Protein AF-A0A495HTR3-F1 (afdb_monomer_lite)

Foldseek 3Di:
DDPVVVVVVVVVVVVVVVCVVCVVVPCPPPLPQDQKAKWWKQWPDKDWDWDWDDDPPDIDTDTAIFTWIWTDFPRDIEIDRAAELDDDPAAAEDVVQRVVCSVQNVVRFGWIWIDGPVCPRSTHQYHDRYRDTDGPVRDDPSRHGD

pLDDT: mean 83.59, std 15.15, range [49.53, 97.31]

Sequence (146 aa):
MNRRILAVALAIALFAIIGASLAPLFLTPPVPQCPYLSTPVRFTKIDSRPVQVRRGTRQFIAQFPVVEYSYVVSGKSYTSTRMFCSDSDGFRADWSKVDRFFHIARNGGELVAWFPPSSPESACISIDADFDYSVVSSTSSQCRAH

Secondary structure (DSSP, 8-state):
--HHHHHHHHHHHHHHHHHHHHHHHH--------SSEEEEEEEEEEEEEEEEEEETTEEEEEEEEEEEEEEEETTEEEEE-EEESS--S--EE-HHHHHHHHHHHHTT--EEEEE-TT-GGG-EEESSSEE--EEGGGS-GGGB--

Structure (mmCIF, N/CA/C/O backbone):
data_AF-A0A495HTR3-F1
#
_entry.id   AF-A0A495HTR3-F1
#
loop_
_atom_site.group_PDB
_atom_site.id
_atom_site.type_symbol
_atom_site.label_atom_id
_atom_site.label_alt_id
_atom_site.label_comp_id
_atom_site.label_asym_id
_atom_site.label_entity_id
_atom_site.label_seq_id
_atom_site.pdbx_PDB_ins_code
_atom_site.Cartn_x
_atom_site.Cartn_y
_atom_site.Cartn_z
_atom_site.occupancy
_atom_site.B_iso_or_equiv
_atom_site.auth_seq_id
_atom_site.auth_comp_id
_atom_site.auth_asym_id
_atom_site.auth_atom_id
_atom_site.pdbx_PDB_model_num
ATOM 1 N N . MET A 1 1 ? 14.082 -12.163 74.278 1.00 51.12 1 MET A N 1
ATOM 2 C CA . MET A 1 1 ? 13.812 -11.598 72.934 1.00 51.12 1 MET A CA 1
ATOM 3 C C . MET A 1 1 ? 12.342 -11.177 72.870 1.00 51.12 1 MET A C 1
ATOM 5 O O . MET A 1 1 ? 11.479 -11.999 73.152 1.00 51.12 1 MET A O 1
ATOM 9 N N . ASN A 1 2 ? 12.055 -9.888 72.653 1.00 50.66 2 ASN A N 1
ATOM 10 C CA . ASN A 1 2 ? 10.741 -9.272 72.904 1.00 50.66 2 ASN A CA 1
ATOM 11 C C . ASN A 1 2 ? 9.690 -9.668 71.844 1.00 50.66 2 ASN A C 1
ATOM 13 O O . ASN A 1 2 ? 9.814 -9.280 70.683 1.00 50.66 2 ASN A O 1
ATOM 17 N N . ARG A 1 3 ? 8.616 -10.369 72.246 1.00 56.28 3 ARG A N 1
ATOM 18 C CA . ARG A 1 3 ? 7.515 -10.832 71.363 1.00 56.28 3 ARG A CA 1
ATOM 19 C C . ARG A 1 3 ? 6.878 -9.724 70.505 1.00 56.28 3 ARG A C 1
ATOM 21 O O . ARG A 1 3 ? 6.385 -10.009 69.421 1.00 56.28 3 ARG A O 1
ATOM 28 N N . ARG A 1 4 ? 6.922 -8.465 70.957 1.00 55.41 4 ARG A N 1
ATOM 29 C CA . ARG A 1 4 ? 6.378 -7.307 70.223 1.00 55.41 4 ARG A CA 1
ATOM 30 C C . ARG A 1 4 ? 7.190 -6.932 68.978 1.00 55.41 4 ARG A C 1
ATOM 32 O O . ARG A 1 4 ? 6.605 -6.510 67.991 1.00 55.41 4 ARG A O 1
ATOM 39 N N . ILE A 1 5 ? 8.510 -7.126 68.999 1.00 58.19 5 ILE A N 1
ATOM 40 C CA . ILE A 1 5 ? 9.392 -6.788 67.867 1.00 58.19 5 ILE A CA 1
ATOM 41 C C . ILE A 1 5 ? 9.203 -7.806 66.734 1.00 58.19 5 ILE A C 1
ATOM 43 O O . ILE A 1 5 ? 9.146 -7.437 65.564 1.00 58.19 5 ILE A O 1
ATOM 47 N N . LEU A 1 6 ? 9.015 -9.080 67.095 1.00 56.44 6 LEU A N 1
ATOM 48 C CA . LEU A 1 6 ? 8.787 -10.160 66.135 1.00 56.44 6 LEU A CA 1
ATOM 49 C C . LEU A 1 6 ? 7.459 -9.988 65.376 1.00 56.44 6 LEU A C 1
ATOM 51 O O . LEU A 1 6 ? 7.402 -10.237 64.178 1.00 56.44 6 LEU A O 1
ATOM 55 N N . ALA A 1 7 ? 6.408 -9.519 66.057 1.00 60.91 7 ALA A N 1
ATOM 56 C CA . ALA A 1 7 ? 5.091 -9.303 65.456 1.00 60.91 7 ALA A CA 1
ATOM 57 C C . ALA A 1 7 ? 5.075 -8.138 64.449 1.00 60.91 7 ALA A C 1
ATOM 59 O O . ALA A 1 7 ? 4.452 -8.245 63.395 1.00 60.91 7 ALA A O 1
ATOM 60 N N . VAL A 1 8 ? 5.794 -7.049 64.743 1.00 61.75 8 VAL A N 1
ATOM 61 C CA . VAL A 1 8 ? 5.918 -5.903 63.826 1.00 61.75 8 VAL A CA 1
ATOM 62 C C . VAL A 1 8 ? 6.708 -6.294 62.576 1.00 61.75 8 VAL A C 1
ATOM 64 O O . VAL A 1 8 ? 6.288 -5.977 61.466 1.00 61.75 8 VAL A O 1
ATOM 67 N N . ALA A 1 9 ? 7.798 -7.050 62.737 1.00 60.16 9 ALA A N 1
ATOM 68 C CA . ALA A 1 9 ? 8.569 -7.563 61.606 1.00 60.16 9 ALA A CA 1
ATOM 69 C C . ALA A 1 9 ? 7.730 -8.489 60.707 1.00 60.16 9 ALA A C 1
ATOM 71 O O . ALA A 1 9 ? 7.795 -8.381 59.483 1.00 60.16 9 ALA A O 1
ATOM 72 N N . LEU A 1 10 ? 6.893 -9.349 61.302 1.00 61.47 10 LEU A N 1
ATOM 73 C CA . LEU A 1 10 ? 6.006 -10.239 60.550 1.00 61.47 10 LEU A CA 1
ATOM 74 C C . LEU A 1 10 ? 4.930 -9.473 59.766 1.00 61.47 10 LEU A C 1
ATOM 76 O O . LEU A 1 10 ? 4.640 -9.817 58.624 1.00 61.47 10 LEU A O 1
ATOM 80 N N . ALA A 1 11 ? 4.355 -8.426 60.364 1.00 60.78 11 ALA A N 1
ATOM 81 C CA . ALA A 1 11 ? 3.340 -7.604 59.713 1.00 60.78 11 ALA A CA 1
ATOM 82 C C . ALA A 1 11 ? 3.913 -6.852 58.500 1.00 60.78 11 ALA A C 1
ATOM 84 O O . ALA A 1 11 ? 3.312 -6.868 57.429 1.00 60.78 11 ALA A O 1
ATOM 85 N N . ILE A 1 12 ? 5.103 -6.257 58.635 1.00 62.38 12 ILE A N 1
ATOM 86 C CA . ILE A 1 12 ? 5.778 -5.550 57.534 1.00 62.38 12 ILE A CA 1
ATOM 87 C C . ILE A 1 12 ? 6.114 -6.518 56.391 1.00 62.38 12 ILE A C 1
ATOM 89 O O . ILE A 1 12 ? 5.883 -6.196 55.226 1.00 62.38 12 ILE A O 1
ATOM 93 N N . ALA A 1 13 ? 6.595 -7.722 56.717 1.00 60.34 13 ALA A N 1
ATOM 94 C CA . ALA A 1 13 ? 6.867 -8.754 55.721 1.00 60.34 13 ALA A CA 1
ATOM 95 C C . ALA A 1 13 ? 5.597 -9.168 54.956 1.00 60.34 13 ALA A C 1
ATOM 97 O O . ALA A 1 13 ? 5.638 -9.298 53.734 1.00 60.34 13 ALA A O 1
ATOM 98 N N . LEU A 1 14 ? 4.453 -9.302 55.639 1.00 59.75 14 LEU A N 1
ATOM 99 C CA . LEU A 1 14 ? 3.180 -9.628 54.988 1.00 59.75 14 LEU A CA 1
ATOM 100 C C . LEU A 1 14 ? 2.722 -8.533 54.011 1.00 59.75 14 LEU A C 1
ATOM 102 O O . LEU A 1 14 ? 2.333 -8.842 52.886 1.00 59.75 14 LEU A O 1
ATOM 106 N N . PHE A 1 15 ? 2.803 -7.259 54.405 1.00 59.09 15 PHE A N 1
ATOM 107 C CA . PHE A 1 15 ? 2.429 -6.140 53.531 1.00 59.09 15 PHE A CA 1
ATOM 108 C C . PHE A 1 15 ? 3.342 -6.023 52.305 1.00 59.09 15 PHE A C 1
ATOM 110 O O . PHE A 1 15 ? 2.855 -5.745 51.210 1.00 59.09 15 PHE A O 1
ATOM 117 N N . ALA A 1 16 ? 4.642 -6.288 52.458 1.00 59.62 16 ALA A 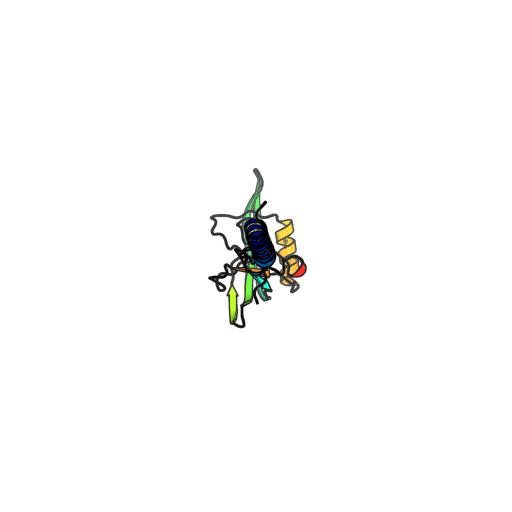N 1
ATOM 118 C CA . ALA A 1 16 ? 5.587 -6.279 51.344 1.00 59.62 16 ALA A CA 1
ATOM 119 C C . ALA A 1 16 ? 5.290 -7.389 50.318 1.00 59.62 16 ALA A C 1
ATOM 121 O O . ALA A 1 16 ? 5.346 -7.144 49.115 1.00 59.62 16 ALA A O 1
ATOM 122 N N . ILE A 1 17 ? 4.916 -8.587 50.778 1.00 59.16 17 ILE A N 1
ATOM 123 C CA . ILE A 1 17 ? 4.592 -9.726 49.901 1.00 59.16 17 ILE A CA 1
ATOM 124 C C . ILE A 1 17 ? 3.267 -9.497 49.162 1.00 59.16 17 ILE A C 1
ATOM 126 O O . ILE A 1 17 ? 3.165 -9.787 47.968 1.00 59.16 17 ILE A O 1
ATOM 130 N N . ILE A 1 18 ? 2.262 -8.936 49.843 1.00 58.22 18 ILE A N 1
ATOM 131 C CA . ILE A 1 18 ? 0.966 -8.607 49.231 1.00 58.22 18 ILE A CA 1
ATOM 132 C C . ILE A 1 18 ? 1.128 -7.463 48.218 1.00 58.22 18 ILE A C 1
ATOM 134 O O . ILE A 1 18 ? 0.622 -7.563 47.102 1.00 58.22 18 ILE A O 1
ATOM 138 N N . GLY A 1 19 ? 1.892 -6.417 48.552 1.00 54.53 19 GLY A N 1
ATOM 139 C CA . GLY A 1 19 ? 2.204 -5.321 47.629 1.00 54.53 19 GLY A CA 1
ATOM 140 C C . GLY A 1 19 ? 2.976 -5.786 46.389 1.00 54.53 19 GLY A C 1
ATOM 141 O O . GLY A 1 19 ? 2.630 -5.404 45.273 1.00 54.53 19 GLY A O 1
ATOM 142 N N . ALA A 1 20 ? 3.960 -6.675 46.558 1.00 56.78 20 ALA A N 1
ATOM 143 C CA . ALA A 1 20 ? 4.718 -7.256 45.449 1.00 56.78 20 ALA A CA 1
ATOM 144 C C . ALA A 1 20 ? 3.873 -8.196 44.569 1.00 56.78 20 ALA A C 1
ATOM 146 O O . ALA A 1 20 ? 4.078 -8.244 43.359 1.00 56.78 20 ALA A O 1
ATOM 147 N N . SER A 1 21 ? 2.897 -8.902 45.150 1.00 55.69 21 SER A N 1
ATOM 148 C CA . SER A 1 21 ? 2.002 -9.802 44.405 1.00 55.69 21 SER A CA 1
ATOM 149 C C . SER A 1 21 ? 0.889 -9.067 43.650 1.00 55.69 21 SER A C 1
ATOM 151 O O . SER A 1 21 ? 0.348 -9.610 42.691 1.00 55.69 21 SER A O 1
ATOM 153 N N . LEU A 1 22 ? 0.552 -7.835 44.053 1.00 51.91 22 LEU A N 1
ATOM 154 C CA . LEU A 1 22 ? -0.451 -6.991 43.388 1.00 51.91 22 LEU A CA 1
ATOM 155 C C . LEU A 1 22 ? 0.153 -5.996 42.383 1.00 51.91 22 LEU A C 1
ATOM 157 O O . LEU A 1 22 ? -0.564 -5.507 41.513 1.00 51.91 22 LEU A O 1
ATOM 161 N N . ALA A 1 23 ? 1.461 -5.732 42.439 1.00 53.09 23 ALA A N 1
ATOM 162 C CA . ALA A 1 23 ? 2.169 -4.899 41.462 1.00 53.09 23 ALA A CA 1
ATOM 163 C C . ALA A 1 23 ? 1.946 -5.285 39.975 1.00 53.09 23 ALA A C 1
ATOM 165 O O . ALA A 1 23 ? 1.820 -4.370 39.157 1.00 53.09 23 ALA A O 1
ATOM 166 N N . PRO A 1 24 ? 1.819 -6.575 39.583 1.00 53.19 24 PRO A N 1
ATOM 167 C CA . PRO A 1 24 ? 1.589 -6.934 38.183 1.00 53.19 24 PRO A CA 1
ATOM 168 C C . PRO A 1 24 ? 0.171 -6.612 37.684 1.00 53.19 24 PRO A C 1
ATOM 170 O O . PRO A 1 24 ? -0.047 -6.606 36.478 1.00 53.19 24 PRO A O 1
ATOM 173 N N . LEU A 1 25 ? -0.798 -6.343 38.571 1.00 52.94 25 LEU A N 1
ATOM 174 C CA . LEU A 1 25 ? -2.169 -5.988 38.173 1.00 52.94 25 LEU A CA 1
ATOM 175 C C . LEU A 1 25 ? -2.312 -4.508 37.788 1.00 52.94 25 LEU A C 1
ATOM 177 O O . LEU A 1 25 ? -3.233 -4.157 37.057 1.00 52.94 25 LEU A O 1
ATOM 181 N N . PHE A 1 26 ? -1.406 -3.649 38.264 1.00 51.94 26 PHE A N 1
ATOM 182 C CA . PHE A 1 26 ? -1.426 -2.203 38.000 1.00 51.94 26 PHE A CA 1
ATOM 183 C C . PHE A 1 26 ? -0.388 -1.758 36.969 1.00 51.94 26 PHE A C 1
ATOM 185 O O . PHE A 1 26 ? -0.485 -0.661 36.425 1.00 51.94 26 PHE A O 1
ATOM 192 N N . LEU A 1 27 ? 0.592 -2.610 36.676 1.00 49.53 27 LEU A N 1
ATOM 193 C CA . LEU A 1 27 ? 1.541 -2.419 35.591 1.00 49.53 27 LEU A CA 1
ATOM 194 C C . LEU A 1 27 ? 1.073 -3.255 34.405 1.00 49.53 27 LEU A C 1
ATOM 196 O O . LEU A 1 27 ? 1.664 -4.284 34.084 1.00 49.53 27 LEU A O 1
ATOM 200 N N . THR A 1 28 ? 0.004 -2.813 33.737 1.00 51.97 28 THR A N 1
ATOM 201 C CA . THR A 1 28 ? -0.187 -3.220 32.343 1.00 51.97 28 THR A CA 1
ATOM 202 C C . THR A 1 28 ? 1.124 -2.903 31.630 1.00 51.97 28 THR A C 1
ATOM 204 O O . THR A 1 28 ? 1.528 -1.732 31.658 1.00 51.97 28 THR A O 1
ATOM 207 N N . PRO A 1 29 ? 1.828 -3.892 31.044 1.00 50.22 29 PRO A N 1
ATOM 208 C CA . PRO A 1 29 ? 2.977 -3.572 30.220 1.00 50.22 29 PRO A CA 1
ATOM 209 C C . PRO A 1 29 ? 2.487 -2.547 29.197 1.00 50.22 29 PRO A C 1
ATOM 211 O O . PRO A 1 29 ? 1.394 -2.744 28.651 1.00 50.22 29 PRO A O 1
ATOM 214 N N . PRO A 1 30 ? 3.200 -1.426 28.990 1.00 57.97 30 PRO A N 1
ATOM 215 C CA . PRO A 1 30 ? 2.819 -0.487 27.954 1.00 57.97 30 PRO A CA 1
ATOM 216 C C . PRO A 1 30 ? 2.768 -1.297 26.667 1.00 57.97 30 PRO A C 1
ATOM 218 O O . PRO A 1 30 ? 3.796 -1.785 26.197 1.00 57.97 30 PRO A O 1
ATOM 221 N N . VAL A 1 31 ? 1.556 -1.536 26.160 1.00 57.34 31 VAL A N 1
ATOM 222 C CA . VAL A 1 31 ? 1.375 -2.167 24.859 1.00 57.34 31 VAL A CA 1
ATOM 223 C C . VAL A 1 31 ? 2.183 -1.287 23.916 1.00 57.34 31 VAL A C 1
ATOM 225 O O . VAL A 1 31 ? 1.922 -0.078 23.901 1.00 57.34 31 VAL A O 1
ATOM 228 N N . PRO A 1 32 ? 3.202 -1.820 23.216 1.00 55.38 32 PRO A N 1
ATOM 229 C CA . PRO A 1 32 ? 3.957 -1.020 22.272 1.00 55.38 32 PRO A CA 1
ATOM 230 C C . PRO A 1 32 ? 2.940 -0.397 21.326 1.00 55.38 32 PRO A C 1
ATOM 232 O O . PRO A 1 32 ? 2.233 -1.116 20.619 1.00 55.38 32 PRO A O 1
ATOM 235 N N . GLN A 1 33 ? 2.779 0.924 21.396 1.00 74.81 33 GLN A N 1
ATOM 236 C CA . GLN A 1 33 ? 1.846 1.604 20.516 1.00 74.81 33 GLN A CA 1
ATOM 237 C C . GLN A 1 33 ? 2.381 1.392 19.111 1.00 74.81 33 GLN A C 1
ATOM 239 O O . GLN A 1 33 ? 3.500 1.806 18.804 1.00 74.81 33 GLN A O 1
ATOM 244 N N . CYS A 1 34 ? 1.622 0.672 18.288 1.00 87.00 34 CYS A N 1
ATOM 245 C CA . CYS A 1 34 ? 2.017 0.448 16.914 1.00 87.00 34 CYS A CA 1
ATOM 246 C C . CYS A 1 34 ? 2.178 1.823 16.250 1.00 87.00 34 CYS A C 1
ATOM 248 O O . CYS A 1 34 ? 1.207 2.584 16.217 1.00 87.00 34 CYS A O 1
ATOM 250 N N . PRO A 1 35 ? 3.376 2.166 15.741 1.00 88.94 35 PRO A N 1
ATOM 251 C CA . PRO A 1 35 ? 3.603 3.469 15.118 1.00 88.94 35 PRO A CA 1
ATOM 252 C C . PRO A 1 35 ? 2.710 3.651 13.886 1.00 88.94 35 PRO A C 1
ATOM 254 O O . PRO A 1 35 ? 2.324 4.769 13.555 1.00 88.94 35 PRO A O 1
ATOM 257 N N . TYR A 1 36 ? 2.341 2.531 13.262 1.00 92.81 36 TYR A N 1
ATOM 258 C CA . TYR A 1 36 ? 1.346 2.445 12.212 1.00 92.81 36 TYR A CA 1
ATOM 259 C C . TYR A 1 36 ? 0.320 1.368 12.549 1.00 92.81 36 TYR A C 1
ATOM 261 O O . TYR A 1 36 ? 0.673 0.266 12.974 1.00 92.81 36 TYR A O 1
ATOM 269 N N . LEU A 1 37 ? -0.948 1.679 12.309 1.00 94.56 37 LEU A N 1
ATOM 270 C CA . LEU A 1 37 ? -2.029 0.706 12.278 1.00 94.56 37 LEU A CA 1
ATOM 271 C C . LEU A 1 37 ? -2.263 0.251 10.840 1.00 94.56 37 LEU A C 1
ATOM 273 O O . LEU A 1 37 ? -2.041 1.003 9.895 1.00 94.56 37 LEU A O 1
ATOM 277 N N . SER A 1 38 ? -2.718 -0.986 10.691 1.00 95.31 38 SER A N 1
ATOM 278 C CA . SER A 1 38 ? -3.032 -1.624 9.419 1.00 95.31 38 SER A CA 1
ATOM 279 C C . SER A 1 38 ? -4.534 -1.798 9.254 1.00 95.31 38 SER A C 1
ATOM 281 O O . SER A 1 38 ? -5.244 -2.128 10.205 1.00 95.31 38 SER A O 1
ATOM 283 N N . THR A 1 39 ? -5.024 -1.632 8.033 1.00 95.56 39 THR A N 1
ATOM 284 C CA . THR A 1 39 ? -6.416 -1.918 7.677 1.00 95.56 39 THR A CA 1
ATOM 285 C C . THR A 1 39 ? -6.485 -2.566 6.295 1.00 95.56 39 THR A C 1
ATOM 287 O O . THR A 1 39 ? -5.700 -2.189 5.417 1.00 95.56 39 THR A O 1
ATOM 290 N N . PRO A 1 40 ? -7.369 -3.556 6.074 1.00 95.69 40 PRO A N 1
ATOM 291 C CA . PRO A 1 40 ? -7.602 -4.106 4.747 1.00 95.69 40 PRO A CA 1
ATOM 292 C C . PRO A 1 40 ? -8.050 -3.025 3.765 1.00 95.69 40 PRO A C 1
ATOM 294 O O . PRO A 1 40 ? -8.804 -2.116 4.120 1.00 95.69 40 PRO A O 1
ATOM 297 N N . VAL A 1 41 ? -7.621 -3.152 2.512 1.00 96.12 41 VAL A N 1
ATOM 298 C CA . VAL A 1 41 ? -7.994 -2.210 1.454 1.00 96.12 41 VAL A CA 1
ATOM 299 C C . VAL A 1 41 ? -8.812 -2.874 0.365 1.00 96.12 41 VAL A C 1
ATOM 301 O O . VAL A 1 41 ? -8.680 -4.063 0.081 1.00 96.12 41 VAL A O 1
ATOM 304 N N . ARG A 1 42 ? -9.620 -2.061 -0.307 1.00 95.06 42 ARG A N 1
ATOM 305 C CA . ARG A 1 42 ? -10.280 -2.412 -1.557 1.00 95.06 42 ARG A CA 1
ATOM 306 C C . ARG A 1 42 ? -9.804 -1.470 -2.649 1.00 95.06 42 ARG A C 1
ATOM 308 O O . ARG A 1 42 ? -10.134 -0.284 -2.627 1.00 95.06 42 ARG A O 1
ATOM 315 N N . PHE A 1 43 ? -9.063 -2.005 -3.612 1.00 94.56 43 PHE A N 1
ATOM 316 C CA . PHE A 1 43 ? -8.622 -1.242 -4.776 1.00 94.56 43 PHE A CA 1
ATOM 317 C C . PHE A 1 43 ? -9.815 -0.855 -5.650 1.00 94.56 43 PHE A C 1
ATOM 319 O O . PHE A 1 43 ? -10.610 -1.707 -6.049 1.00 94.56 43 PHE A O 1
ATOM 326 N N . THR A 1 44 ? -9.935 0.437 -5.936 1.00 93.31 44 THR A N 1
ATOM 327 C CA . THR A 1 44 ? -10.899 0.997 -6.891 1.00 93.31 44 THR A CA 1
ATOM 328 C C . THR A 1 44 ? -10.257 1.179 -8.261 1.00 93.31 44 THR A C 1
ATOM 330 O O . THR A 1 44 ? -10.944 1.068 -9.275 1.00 93.31 44 THR A O 1
ATOM 333 N N . LYS A 1 45 ? -8.934 1.384 -8.309 1.00 94.19 45 LYS A N 1
ATOM 334 C CA . LYS A 1 45 ? -8.166 1.534 -9.546 1.00 94.19 45 LYS A CA 1
ATOM 335 C C . LYS A 1 45 ? -6.733 1.031 -9.382 1.00 94.19 45 LYS A C 1
ATOM 337 O O . LYS A 1 45 ? -6.102 1.277 -8.356 1.00 94.19 45 LYS A O 1
ATOM 342 N N . ILE A 1 46 ? -6.214 0.331 -10.394 1.00 93.69 46 ILE A N 1
ATOM 343 C CA . ILE A 1 46 ? -4.833 -0.173 -10.426 1.00 93.69 46 ILE A CA 1
ATOM 344 C C . ILE A 1 46 ? -4.249 0.070 -11.817 1.00 93.69 46 ILE A C 1
ATOM 346 O O . ILE A 1 46 ? -4.521 -0.676 -12.758 1.00 93.69 46 ILE A O 1
ATOM 350 N N . ASP A 1 47 ? -3.396 1.079 -11.905 1.00 94.12 47 ASP A N 1
ATOM 351 C CA . ASP A 1 47 ? -2.647 1.462 -13.096 1.00 94.12 47 ASP A CA 1
ATOM 352 C C . ASP A 1 47 ? -1.145 1.252 -12.876 1.00 94.12 47 ASP A C 1
ATOM 354 O O . ASP A 1 47 ? -0.680 0.794 -11.828 1.00 94.12 47 ASP A O 1
ATOM 358 N N . SER A 1 48 ? -0.358 1.613 -13.882 1.00 94.06 48 SER A N 1
ATOM 359 C CA . SER A 1 48 ? 1.089 1.697 -13.778 1.00 94.06 48 SER A CA 1
ATOM 360 C C . SER A 1 48 ? 1.601 2.983 -14.405 1.00 94.06 48 SER A C 1
ATOM 362 O O . SER A 1 48 ? 1.018 3.501 -15.357 1.00 94.06 48 SER A O 1
ATOM 364 N N . ARG A 1 49 ? 2.731 3.476 -13.902 1.00 93.94 49 ARG A N 1
ATOM 365 C CA . ARG A 1 49 ? 3.480 4.571 -14.517 1.00 93.94 49 ARG A CA 1
ATOM 366 C C . ARG A 1 49 ? 4.890 4.115 -14.892 1.00 93.94 49 ARG A C 1
ATOM 368 O O . ARG A 1 49 ? 5.497 3.361 -14.126 1.00 93.94 49 ARG A O 1
ATOM 375 N N . PRO A 1 50 ? 5.447 4.599 -16.014 1.00 94.00 50 PRO A N 1
ATOM 376 C CA . PRO A 1 50 ? 6.843 4.361 -16.335 1.00 94.00 50 PRO A CA 1
ATOM 377 C C . PRO A 1 50 ? 7.745 5.086 -15.326 1.00 94.00 50 PRO A C 1
ATOM 379 O O . PRO A 1 50 ? 7.534 6.259 -15.021 1.00 94.00 50 PRO A O 1
ATOM 382 N N . VAL A 1 51 ? 8.770 4.400 -14.828 1.00 92.56 51 VAL A N 1
ATOM 383 C CA . VAL A 1 51 ? 9.812 4.965 -13.962 1.00 92.56 51 VAL A CA 1
ATOM 384 C C . VAL A 1 51 ? 11.193 4.589 -14.485 1.00 92.56 51 VAL A C 1
ATOM 386 O O . VAL A 1 51 ? 11.392 3.495 -15.017 1.00 92.56 51 VAL A O 1
ATOM 389 N N . GLN A 1 52 ? 12.157 5.497 -14.342 1.00 91.56 52 GLN A N 1
ATOM 390 C CA . GLN A 1 52 ? 13.549 5.207 -14.674 1.00 91.56 52 GLN A CA 1
ATOM 391 C C . GLN A 1 52 ? 14.190 4.390 -13.555 1.00 91.56 52 GLN A C 1
ATOM 393 O O . GLN A 1 52 ? 14.179 4.786 -12.391 1.00 91.56 52 GLN A O 1
ATOM 398 N N . VAL A 1 53 ? 14.782 3.258 -13.920 1.00 88.50 53 VAL A N 1
ATOM 399 C CA . VAL A 1 53 ? 15.437 2.336 -12.996 1.00 88.50 53 VAL A CA 1
ATOM 400 C C . VAL A 1 53 ? 16.919 2.304 -13.292 1.00 88.50 53 VAL A C 1
ATOM 402 O O . VAL A 1 53 ? 17.331 2.036 -14.421 1.00 88.50 53 VAL A O 1
ATOM 405 N N . ARG A 1 54 ? 17.733 2.520 -12.259 1.00 85.50 54 ARG A N 1
ATOM 406 C CA . ARG A 1 54 ? 19.185 2.368 -12.336 1.00 85.50 54 ARG A CA 1
ATOM 407 C C . ARG A 1 54 ? 19.606 1.068 -11.660 1.00 85.50 54 ARG A C 1
ATOM 409 O O . ARG A 1 54 ? 19.450 0.916 -10.452 1.00 85.50 54 ARG A O 1
ATOM 416 N N . ARG A 1 55 ? 20.183 0.143 -12.429 1.00 81.38 55 ARG A N 1
ATOM 417 C CA . ARG A 1 55 ? 20.768 -1.107 -11.921 1.00 81.38 55 ARG A CA 1
ATOM 418 C C . ARG A 1 55 ? 22.240 -1.165 -12.316 1.00 81.38 55 ARG A C 1
ATOM 420 O O . ARG A 1 55 ? 22.584 -1.527 -13.441 1.00 81.38 55 ARG A O 1
ATOM 427 N N . GLY A 1 56 ? 23.112 -0.771 -11.389 1.00 83.50 56 GLY A N 1
ATOM 428 C CA . GLY A 1 56 ? 24.539 -0.593 -11.667 1.00 83.50 56 GLY A CA 1
ATOM 429 C C . GLY A 1 56 ? 24.769 0.505 -12.711 1.00 83.50 56 GLY A C 1
ATOM 430 O O . GLY A 1 56 ? 24.366 1.653 -12.511 1.00 83.50 56 GLY A O 1
ATOM 431 N N . THR A 1 57 ? 25.400 0.145 -13.831 1.00 85.06 57 THR A N 1
ATOM 432 C CA . THR A 1 57 ? 25.636 1.037 -14.981 1.00 85.06 57 THR A CA 1
ATOM 433 C C . THR A 1 57 ? 24.482 1.067 -15.985 1.00 85.06 57 THR A C 1
ATOM 435 O O . THR A 1 57 ? 24.473 1.922 -16.865 1.00 85.06 57 THR A O 1
ATOM 438 N N . ARG A 1 58 ? 23.498 0.163 -15.875 1.00 84.38 58 ARG A N 1
ATOM 439 C CA . ARG A 1 58 ? 22.355 0.101 -16.794 1.00 84.38 58 ARG A CA 1
ATOM 440 C C . ARG A 1 58 ? 21.210 0.983 -16.302 1.00 84.38 58 ARG A C 1
ATOM 442 O O . ARG A 1 58 ? 20.870 0.959 -15.117 1.00 84.38 58 ARG A O 1
ATOM 449 N N . GLN A 1 59 ? 20.592 1.705 -17.232 1.00 90.44 59 GLN A N 1
ATOM 450 C CA . GLN A 1 59 ? 19.342 2.434 -17.036 1.00 90.44 59 GLN A CA 1
ATOM 451 C C . GLN A 1 59 ? 18.277 1.867 -17.975 1.00 90.44 59 GLN A C 1
ATOM 453 O O . GLN A 1 59 ? 18.558 1.611 -19.144 1.00 90.44 59 GLN A O 1
ATOM 458 N N . PHE A 1 60 ? 17.073 1.638 -17.463 1.00 90.25 60 PHE A N 1
ATOM 459 C CA . PHE A 1 60 ? 15.929 1.179 -18.253 1.00 90.25 60 PHE A CA 1
ATOM 460 C C . PHE A 1 60 ? 14.621 1.713 -17.662 1.00 90.25 60 PHE A C 1
ATOM 462 O O . PHE A 1 60 ? 14.605 2.234 -16.547 1.00 90.25 60 PHE A O 1
ATOM 469 N N . ILE A 1 61 ? 13.529 1.601 -18.418 1.00 92.38 61 ILE A N 1
ATOM 470 C CA . ILE A 1 61 ? 12.194 2.016 -17.977 1.00 92.38 61 ILE A CA 1
ATOM 471 C C . ILE A 1 61 ? 11.449 0.784 -17.458 1.00 92.38 61 ILE A C 1
ATOM 473 O O . ILE A 1 61 ? 11.338 -0.210 -18.173 1.00 92.38 61 ILE A O 1
ATOM 477 N N . ALA A 1 62 ? 10.933 0.856 -16.233 1.00 91.00 62 ALA A N 1
ATOM 478 C CA . ALA A 1 62 ? 10.055 -0.156 -15.645 1.00 91.00 62 ALA A CA 1
ATOM 479 C C . ALA A 1 62 ? 8.671 0.428 -15.345 1.00 91.00 62 ALA A C 1
ATOM 481 O O . ALA A 1 62 ? 8.500 1.645 -15.314 1.00 91.00 62 ALA A O 1
ATOM 482 N N . GLN A 1 63 ? 7.683 -0.436 -15.122 1.00 92.81 63 GLN A N 1
ATOM 483 C CA . GLN A 1 63 ? 6.319 -0.036 -14.778 1.00 92.81 63 GLN A CA 1
ATOM 484 C C . GLN A 1 63 ? 6.114 -0.163 -13.270 1.00 92.81 63 GLN A C 1
ATOM 486 O O . GLN A 1 63 ? 6.190 -1.260 -12.724 1.00 92.81 63 GLN A O 1
ATOM 491 N N . PHE A 1 64 ? 5.859 0.954 -12.592 1.00 94.25 64 PHE A N 1
ATOM 492 C CA . PHE A 1 64 ? 5.592 0.977 -11.154 1.00 94.25 64 PHE A CA 1
ATOM 493 C C . PHE A 1 64 ? 4.094 1.176 -10.883 1.00 94.25 64 PHE A C 1
ATOM 495 O O . PHE A 1 64 ? 3.472 1.981 -11.585 1.00 94.25 64 PHE A O 1
ATOM 502 N N . PRO A 1 65 ? 3.497 0.477 -9.900 1.00 93.31 65 PRO A N 1
ATOM 503 C CA . PRO A 1 65 ? 2.075 0.576 -9.598 1.00 93.31 65 PRO A CA 1
ATOM 504 C C . PRO A 1 65 ? 1.662 1.979 -9.171 1.00 93.31 65 PRO A C 1
ATOM 506 O O . PRO A 1 65 ? 2.352 2.668 -8.419 1.00 93.31 65 PRO A O 1
ATOM 509 N N . VAL A 1 66 ? 0.486 2.371 -9.649 1.00 93.25 66 VAL A N 1
ATOM 510 C CA . VAL A 1 66 ? -0.268 3.524 -9.169 1.00 93.25 66 VAL A CA 1
ATOM 511 C C . VAL A 1 66 ? -1.653 3.010 -8.825 1.00 93.25 66 VAL A C 1
ATOM 513 O O . VAL A 1 66 ? -2.334 2.446 -9.678 1.00 93.25 66 VAL A O 1
ATOM 516 N N . VAL A 1 67 ? -2.056 3.171 -7.573 1.00 94.12 67 VAL A N 1
ATOM 517 C CA . VAL A 1 67 ? -3.325 2.634 -7.086 1.00 94.12 67 VAL A CA 1
ATOM 518 C C . VAL A 1 67 ? -4.217 3.736 -6.554 1.00 94.12 67 VAL A C 1
ATOM 520 O O . VAL A 1 67 ? -3.749 4.757 -6.060 1.00 94.12 67 VAL A O 1
ATOM 523 N N . GLU A 1 68 ? -5.509 3.474 -6.618 1.00 96.19 68 GLU A N 1
ATOM 524 C CA . GLU A 1 68 ? -6.525 4.125 -5.814 1.00 96.19 68 GLU A CA 1
ATOM 525 C C . GLU A 1 68 ? -7.231 3.028 -5.026 1.00 96.19 68 GLU A C 1
ATOM 527 O O . GLU A 1 68 ? -7.567 1.966 -5.566 1.00 96.19 68 GLU A O 1
ATOM 532 N N . TYR A 1 69 ? -7.402 3.250 -3.732 1.00 96.31 69 TYR A N 1
ATOM 533 C CA . TYR A 1 69 ? -8.030 2.278 -2.858 1.00 96.31 69 TYR A CA 1
ATOM 534 C C . TYR A 1 69 ? -8.855 2.956 -1.780 1.00 96.31 69 TYR A C 1
ATOM 536 O O . TYR A 1 69 ? -8.593 4.082 -1.359 1.00 96.31 69 TYR A O 1
ATOM 544 N N . SER A 1 70 ? -9.856 2.215 -1.327 1.00 96.62 70 SER A N 1
ATOM 545 C CA . SER A 1 70 ? -10.726 2.569 -0.217 1.00 96.62 70 SER A CA 1
ATOM 546 C C . SER A 1 70 ? -10.460 1.662 0.976 1.00 96.62 70 SER A C 1
ATOM 548 O O . SER A 1 70 ? -10.039 0.513 0.816 1.00 96.62 70 SER A O 1
ATOM 550 N N . TYR A 1 71 ? -10.689 2.184 2.172 1.00 96.00 71 TYR A N 1
ATOM 551 C CA . TYR A 1 71 ? -10.518 1.457 3.423 1.00 96.00 71 TYR A CA 1
ATOM 552 C C . TYR A 1 71 ? -11.419 2.041 4.510 1.00 96.00 71 TYR A C 1
ATOM 554 O O . TYR A 1 71 ? -11.922 3.160 4.387 1.00 96.00 71 TYR A O 1
ATOM 562 N N . VAL A 1 72 ? -11.638 1.265 5.569 1.00 95.94 72 VAL A N 1
ATOM 563 C CA . VAL A 1 72 ? -12.481 1.657 6.701 1.00 95.94 72 VAL A CA 1
ATOM 564 C C . VAL A 1 72 ? -11.647 1.640 7.976 1.00 95.94 72 VAL A C 1
ATOM 566 O O . VAL A 1 72 ? -10.893 0.698 8.221 1.00 95.94 72 VAL A O 1
ATOM 569 N N . VAL A 1 73 ? -11.785 2.691 8.780 1.00 94.69 73 VAL A N 1
ATOM 570 C CA . VAL A 1 73 ? -11.205 2.795 10.125 1.00 94.69 73 VAL A CA 1
ATOM 571 C C . VAL A 1 73 ? -12.308 3.272 11.057 1.00 94.69 73 VAL A C 1
ATOM 573 O O . VAL A 1 73 ? -12.916 4.313 10.800 1.00 94.69 73 VAL A O 1
ATOM 576 N N . SER A 1 74 ? -12.604 2.494 12.101 1.00 91.69 74 SER A N 1
ATOM 577 C CA . SER A 1 74 ? -13.619 2.813 13.113 1.00 91.69 74 SER A CA 1
ATOM 578 C C . SER A 1 74 ? -14.967 3.257 12.516 1.00 91.69 74 SER A C 1
ATOM 580 O O . SER A 1 74 ? -15.560 4.256 12.917 1.00 91.69 74 SER A O 1
ATOM 582 N N . GLY A 1 75 ? -15.434 2.535 11.490 1.00 93.19 75 GLY A N 1
ATOM 583 C CA . GLY A 1 75 ? -16.710 2.784 10.804 1.00 93.19 75 GLY A CA 1
ATOM 584 C C . GLY A 1 75 ? -16.706 3.923 9.776 1.00 93.19 75 GLY A C 1
ATOM 585 O O . GLY A 1 75 ? -17.677 4.069 9.032 1.00 93.19 75 GLY A O 1
ATOM 586 N N . LYS A 1 76 ? -15.628 4.706 9.671 1.00 96.12 76 LYS A N 1
ATOM 587 C CA . LYS A 1 76 ? -15.497 5.772 8.672 1.00 96.12 76 LYS A CA 1
ATOM 588 C C . LYS A 1 76 ? -14.734 5.277 7.447 1.00 96.12 76 LYS A C 1
ATOM 590 O O . LYS A 1 76 ? -13.698 4.630 7.568 1.00 96.12 76 LYS A O 1
ATOM 595 N N . SER A 1 77 ? -15.262 5.592 6.266 1.00 96.38 77 SER A N 1
ATOM 596 C CA . SER A 1 77 ? -14.637 5.255 4.984 1.00 96.38 77 SER A CA 1
ATOM 597 C C . SER A 1 77 ? -13.670 6.345 4.534 1.00 96.38 77 SER A C 1
ATOM 599 O O . SER A 1 77 ? -13.963 7.536 4.654 1.00 96.38 77 SER A O 1
ATOM 601 N N . TYR A 1 78 ? -12.546 5.917 3.976 1.00 97.19 78 TYR A N 1
ATOM 602 C CA . TYR A 1 78 ? -11.482 6.760 3.451 1.00 97.19 78 TYR A CA 1
ATOM 603 C C . TYR A 1 78 ? -11.033 6.250 2.082 1.00 97.19 78 TYR A C 1
ATOM 605 O O . TYR A 1 78 ? -11.262 5.091 1.728 1.00 97.19 78 TYR A O 1
ATOM 613 N N . THR A 1 79 ? -10.362 7.118 1.332 1.00 97.31 79 THR A N 1
ATOM 614 C CA . THR A 1 79 ? -9.733 6.799 0.047 1.00 97.31 79 THR A CA 1
ATOM 615 C C . THR A 1 79 ? -8.316 7.344 0.024 1.00 97.31 79 THR A C 1
ATOM 617 O O . THR A 1 79 ? -8.081 8.449 0.511 1.00 97.31 79 THR A O 1
ATOM 620 N N . SER A 1 80 ? -7.382 6.609 -0.570 1.00 97.00 80 SER A N 1
ATOM 621 C CA . SER A 1 80 ? -5.999 7.052 -0.735 1.00 97.00 80 SER A CA 1
ATOM 622 C C . SER A 1 80 ? -5.416 6.557 -2.055 1.00 97.00 80 SER A C 1
ATOM 624 O O . SER A 1 80 ? -5.860 5.566 -2.637 1.00 97.00 80 SER A O 1
ATOM 626 N N . THR A 1 81 ? -4.401 7.279 -2.519 1.00 96.38 81 THR A N 1
ATOM 627 C CA . THR A 1 81 ? -3.560 6.920 -3.665 1.00 96.38 81 THR A CA 1
ATOM 628 C C . THR A 1 81 ? -2.088 6.782 -3.269 1.00 96.38 81 THR A C 1
ATOM 630 O O . THR A 1 81 ? -1.205 6.721 -4.128 1.00 96.38 81 THR A O 1
ATOM 633 N N . ARG A 1 82 ? -1.777 6.819 -1.965 1.00 95.31 82 ARG A N 1
ATOM 634 C CA . ARG A 1 82 ? -0.396 6.877 -1.476 1.00 95.31 82 ARG A CA 1
ATOM 635 C C . ARG A 1 82 ? 0.262 5.504 -1.553 1.00 95.31 82 ARG A C 1
ATOM 637 O O . ARG A 1 82 ? -0.165 4.545 -0.920 1.00 95.31 82 ARG A O 1
ATOM 644 N N . MET A 1 83 ? 1.380 5.439 -2.266 1.00 94.50 83 MET A N 1
ATOM 645 C CA . MET A 1 83 ? 2.227 4.245 -2.262 1.00 94.50 83 MET A CA 1
ATOM 646 C C . MET A 1 83 ? 3.101 4.169 -1.009 1.00 94.50 83 MET A C 1
ATOM 648 O O . MET A 1 83 ? 3.318 3.073 -0.512 1.00 94.50 83 MET A O 1
ATOM 652 N N . PHE A 1 84 ? 3.555 5.313 -0.487 1.00 94.94 84 PHE A N 1
ATOM 653 C CA . PHE A 1 84 ? 4.535 5.399 0.597 1.00 94.94 84 PHE A CA 1
ATOM 654 C C . PHE A 1 84 ? 4.049 6.309 1.735 1.00 94.94 84 PHE A C 1
ATOM 656 O O . PHE A 1 84 ? 3.441 7.357 1.478 1.00 94.94 84 PHE A O 1
ATOM 663 N N . CYS A 1 85 ? 4.296 5.914 2.986 1.00 93.25 85 CYS A N 1
ATOM 664 C CA . CYS A 1 85 ? 4.050 6.771 4.149 1.00 93.25 85 CYS A CA 1
ATOM 665 C C . CYS A 1 85 ? 5.199 7.757 4.351 1.00 93.25 85 CYS A C 1
ATOM 667 O O . CYS A 1 85 ? 4.940 8.935 4.580 1.00 93.25 85 CYS A O 1
ATOM 669 N N . SER A 1 86 ? 6.448 7.303 4.217 1.00 88.56 86 SER A N 1
ATOM 670 C CA . SER A 1 86 ? 7.617 8.181 4.259 1.00 88.56 86 SER A CA 1
ATOM 671 C C . SER A 1 86 ? 7.707 9.065 3.014 1.00 88.56 86 SER A C 1
ATOM 673 O O . SER A 1 86 ? 7.623 8.558 1.891 1.00 88.56 86 SER A O 1
ATOM 675 N N . ASP A 1 87 ? 7.979 10.352 3.202 1.00 81.62 87 ASP A N 1
ATOM 676 C CA . ASP A 1 87 ? 8.342 11.242 2.102 1.00 81.62 87 ASP A CA 1
ATOM 677 C C . ASP A 1 87 ? 9.807 10.988 1.699 1.00 81.62 87 ASP A C 1
ATOM 679 O O . ASP A 1 87 ? 10.710 10.985 2.538 1.00 81.62 87 ASP A O 1
ATOM 683 N N . SER A 1 88 ? 10.052 10.725 0.413 1.00 79.81 88 SER A N 1
ATOM 684 C CA . SER A 1 88 ? 11.394 10.497 -0.130 1.00 79.81 88 SER A CA 1
ATOM 685 C C . SER A 1 88 ? 11.481 10.953 -1.585 1.00 79.81 88 SER A C 1
ATOM 687 O O . SER A 1 88 ? 10.533 10.777 -2.351 1.00 79.81 88 SER A O 1
ATOM 689 N N . ASP A 1 89 ? 12.640 11.484 -1.984 1.00 80.50 89 ASP A N 1
ATOM 690 C CA . ASP A 1 89 ? 12.928 11.906 -3.365 1.00 80.50 89 ASP A CA 1
ATOM 691 C C . ASP A 1 89 ? 13.087 10.720 -4.339 1.00 80.50 89 ASP A C 1
ATOM 693 O O . ASP A 1 89 ? 13.243 10.895 -5.550 1.00 80.50 89 ASP A O 1
ATOM 697 N N . GLY A 1 90 ? 13.052 9.489 -3.827 1.00 84.31 90 GLY A N 1
ATOM 698 C CA . GLY A 1 90 ? 13.111 8.261 -4.606 1.00 84.31 90 GLY A CA 1
ATOM 699 C C . GLY A 1 90 ? 12.671 7.054 -3.786 1.00 84.31 90 GLY A C 1
ATOM 700 O O . GLY A 1 90 ? 12.331 7.164 -2.616 1.00 84.31 90 GLY A O 1
ATOM 701 N N . PHE A 1 91 ? 12.672 5.878 -4.404 1.00 89.06 91 PHE A N 1
ATOM 702 C CA . PHE A 1 91 ? 12.358 4.635 -3.705 1.00 89.06 91 PHE A CA 1
ATOM 703 C C . PHE A 1 91 ? 13.237 3.493 -4.213 1.00 89.06 91 PHE A C 1
ATOM 705 O O . PHE A 1 91 ? 13.798 3.545 -5.313 1.00 89.06 91 PHE A O 1
ATOM 712 N N . ARG A 1 92 ? 13.362 2.449 -3.399 1.00 90.88 92 ARG A N 1
ATOM 713 C CA . ARG A 1 92 ? 13.980 1.172 -3.767 1.00 90.88 92 ARG A CA 1
ATOM 714 C C . ARG A 1 92 ? 12.865 0.159 -3.982 1.00 90.88 92 ARG A C 1
ATOM 716 O O . ARG A 1 92 ? 11.808 0.270 -3.378 1.00 90.88 92 ARG A O 1
ATOM 723 N N . ALA A 1 93 ? 13.063 -0.773 -4.903 1.00 91.06 93 ALA A N 1
ATOM 724 C CA . ALA A 1 93 ? 12.089 -1.825 -5.145 1.00 91.06 93 ALA A CA 1
ATOM 725 C C . ALA A 1 93 ? 12.778 -3.077 -5.677 1.00 91.06 93 ALA A C 1
ATOM 727 O O . ALA A 1 93 ? 13.615 -3.010 -6.584 1.00 91.06 93 ALA A O 1
ATOM 728 N N . ASP A 1 94 ? 12.364 -4.226 -5.153 1.00 91.62 94 ASP A N 1
ATOM 729 C CA . ASP A 1 94 ? 12.537 -5.500 -5.834 1.00 91.62 94 ASP A CA 1
ATOM 730 C C . ASP A 1 94 ? 11.427 -5.646 -6.882 1.00 91.62 94 ASP A C 1
ATOM 732 O O . ASP A 1 94 ? 10.248 -5.789 -6.554 1.00 91.62 94 ASP A O 1
ATOM 736 N N . TRP A 1 95 ? 11.800 -5.616 -8.160 1.00 90.12 95 TRP A N 1
ATOM 737 C CA . TRP A 1 95 ? 10.844 -5.700 -9.267 1.00 90.12 95 TRP A CA 1
ATOM 738 C C . TRP A 1 95 ? 10.032 -6.999 -9.269 1.00 90.12 95 TRP A C 1
ATOM 740 O O . TRP A 1 95 ? 8.881 -6.983 -9.690 1.00 90.12 95 TRP A O 1
ATOM 750 N N . SER A 1 96 ? 10.557 -8.090 -8.702 1.00 90.88 96 SER A N 1
ATOM 751 C CA . SER A 1 96 ? 9.781 -9.325 -8.546 1.00 90.88 96 SER A CA 1
ATOM 752 C C . SER A 1 96 ? 8.631 -9.175 -7.541 1.00 90.88 96 SER A C 1
ATOM 754 O O . SER A 1 96 ? 7.556 -9.750 -7.733 1.00 90.88 96 SER A O 1
ATOM 756 N N . LYS A 1 97 ? 8.815 -8.358 -6.493 1.00 92.44 97 LYS A N 1
ATOM 757 C CA . LYS A 1 97 ? 7.745 -7.986 -5.558 1.00 92.44 97 LYS A CA 1
ATOM 758 C C . LYS A 1 97 ? 6.738 -7.049 -6.218 1.00 92.44 97 LYS A C 1
ATOM 760 O O . LYS A 1 97 ? 5.542 -7.211 -5.997 1.00 92.44 97 LYS A O 1
ATOM 765 N N . VAL A 1 98 ? 7.197 -6.113 -7.050 1.00 94.12 98 VAL A N 1
ATOM 766 C CA . VAL A 1 98 ? 6.318 -5.212 -7.817 1.00 94.12 98 VAL A CA 1
ATOM 767 C C . VAL A 1 98 ? 5.385 -6.005 -8.737 1.00 94.12 98 VAL A C 1
ATOM 769 O O . VAL A 1 98 ? 4.170 -5.800 -8.710 1.00 94.12 98 VAL A O 1
ATOM 772 N N . ASP A 1 99 ? 5.923 -6.962 -9.491 1.00 92.38 99 ASP A N 1
ATOM 773 C CA . ASP A 1 99 ? 5.126 -7.818 -10.376 1.00 92.38 99 ASP A CA 1
ATOM 774 C C . ASP A 1 99 ? 4.110 -8.658 -9.587 1.00 92.38 99 ASP A C 1
ATOM 776 O O . ASP A 1 99 ? 2.940 -8.775 -9.967 1.00 92.38 99 ASP A O 1
ATOM 780 N N . ARG A 1 100 ? 4.529 -9.200 -8.436 1.00 93.75 100 ARG A N 1
ATOM 781 C CA . ARG A 1 100 ? 3.645 -9.957 -7.543 1.00 93.75 100 ARG A CA 1
ATOM 782 C C . ARG A 1 100 ? 2.533 -9.082 -6.963 1.00 93.75 100 ARG A C 1
ATOM 784 O O . ARG A 1 100 ? 1.389 -9.530 -6.909 1.00 93.75 100 ARG A O 1
ATOM 791 N N . PHE A 1 101 ? 2.839 -7.845 -6.577 1.00 95.12 101 PHE A N 1
ATOM 792 C CA . PHE A 1 101 ? 1.845 -6.886 -6.104 1.00 95.12 101 PHE A CA 1
ATOM 793 C C . PHE A 1 101 ? 0.762 -6.644 -7.158 1.00 95.12 101 PHE A C 1
ATOM 795 O O . PHE A 1 101 ? -0.419 -6.747 -6.837 1.00 95.12 101 PHE A O 1
ATOM 802 N N . PHE A 1 102 ? 1.133 -6.406 -8.424 1.00 92.62 102 PHE A N 1
ATOM 803 C CA . PHE A 1 102 ? 0.155 -6.248 -9.507 1.00 92.62 102 PHE A CA 1
ATOM 804 C C . PHE A 1 102 ? -0.771 -7.452 -9.637 1.00 92.62 102 PHE A C 1
ATOM 806 O O . PHE A 1 102 ? -1.979 -7.281 -9.806 1.00 92.62 102 PHE A O 1
ATOM 813 N N . HIS A 1 103 ? -0.211 -8.660 -9.570 1.00 92.19 103 HIS A N 1
ATOM 814 C CA . HIS A 1 103 ? -0.991 -9.887 -9.663 1.00 92.19 103 HIS A CA 1
ATOM 815 C C . HIS A 1 103 ? -1.996 -10.005 -8.509 1.00 92.19 103 HIS A C 1
ATOM 817 O O . HIS A 1 103 ? -3.170 -10.271 -8.744 1.00 92.19 103 HIS A O 1
ATOM 823 N N . ILE A 1 104 ? 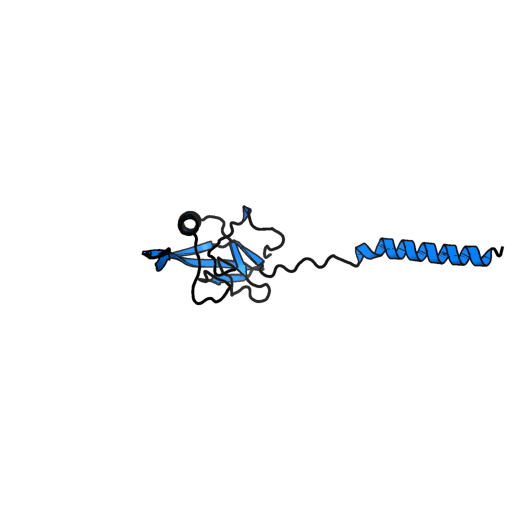-1.558 -9.757 -7.272 1.00 91.12 104 ILE A N 1
ATOM 824 C CA . ILE A 1 104 ? -2.423 -9.817 -6.086 1.00 91.12 104 ILE A CA 1
ATOM 825 C C . ILE A 1 104 ? -3.507 -8.739 -6.162 1.00 91.12 104 ILE A C 1
ATOM 827 O O . ILE A 1 104 ? -4.689 -9.051 -6.046 1.00 91.12 104 ILE A O 1
ATOM 831 N N . ALA A 1 105 ? -3.125 -7.484 -6.402 1.00 89.81 105 ALA A N 1
ATOM 832 C CA . ALA A 1 105 ? -4.049 -6.357 -6.395 1.00 89.81 105 ALA A CA 1
ATOM 833 C C . ALA A 1 105 ? -5.133 -6.500 -7.480 1.00 89.81 105 ALA A C 1
ATOM 835 O O . ALA A 1 105 ? -6.314 -6.306 -7.197 1.00 89.81 105 ALA A O 1
ATOM 836 N N .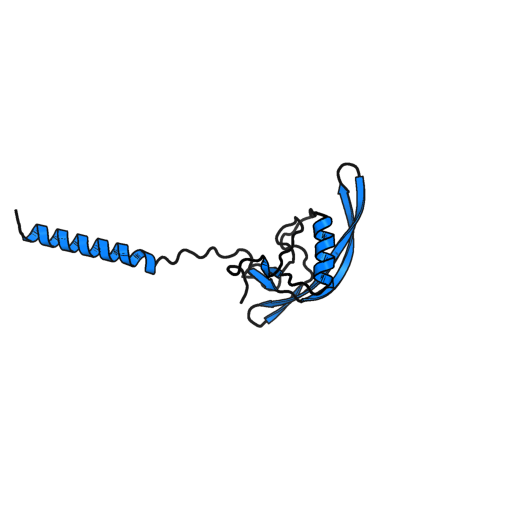 ARG A 1 106 ? -4.765 -6.900 -8.708 1.00 89.19 106 ARG A N 1
ATOM 837 C CA . ARG A 1 106 ? -5.728 -7.079 -9.813 1.00 89.19 106 ARG A CA 1
ATOM 838 C C . ARG A 1 106 ? -6.691 -8.240 -9.596 1.00 89.19 106 ARG A C 1
ATOM 840 O O . ARG A 1 106 ? -7.814 -8.183 -10.082 1.00 89.19 106 ARG A O 1
ATOM 847 N N . ASN A 1 107 ? -6.268 -9.259 -8.856 1.00 88.62 107 ASN A N 1
ATOM 848 C CA . ASN A 1 107 ? -7.091 -10.424 -8.543 1.00 88.62 107 ASN A CA 1
ATOM 849 C C . ASN A 1 107 ? -7.878 -10.267 -7.229 1.00 88.62 107 ASN A C 1
ATOM 851 O O . ASN A 1 107 ? -8.401 -11.251 -6.714 1.00 88.62 107 ASN A O 1
ATOM 855 N N . GLY A 1 108 ? -7.965 -9.049 -6.679 1.00 82.19 108 GLY A N 1
ATOM 856 C CA . GLY A 1 108 ? -8.732 -8.778 -5.461 1.00 82.19 108 GLY A CA 1
ATOM 857 C C . GLY A 1 108 ? -8.106 -9.358 -4.192 1.00 82.19 108 GLY A C 1
ATOM 858 O O . GLY A 1 108 ? -8.823 -9.704 -3.259 1.00 82.19 108 GLY A O 1
ATOM 859 N N . GLY A 1 109 ? -6.781 -9.503 -4.162 1.00 82.25 109 GLY A N 1
ATOM 860 C CA . GLY A 1 109 ? -6.076 -10.061 -3.018 1.00 82.25 109 GLY A CA 1
ATOM 861 C C . GLY A 1 109 ? -6.156 -9.191 -1.762 1.00 82.25 109 GLY A C 1
ATOM 862 O O . GLY A 1 109 ? -6.272 -7.966 -1.821 1.00 82.25 109 GLY A O 1
ATOM 863 N N . GLU A 1 110 ? -6.055 -9.851 -0.611 1.00 90.25 110 GLU A N 1
ATOM 864 C CA . GLU A 1 110 ? -6.195 -9.249 0.715 1.00 90.25 110 GLU A CA 1
ATOM 865 C C . GLU A 1 110 ? -4.927 -8.490 1.128 1.00 90.25 110 GLU A C 1
ATOM 867 O O . GLU A 1 110 ? -4.082 -8.998 1.868 1.00 90.25 110 GLU A O 1
ATOM 872 N N . LEU A 1 111 ? -4.783 -7.266 0.629 1.00 94.81 111 LEU A N 1
ATOM 873 C CA . L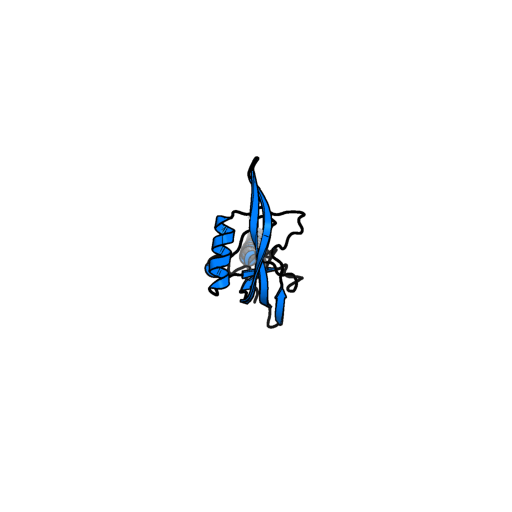EU A 1 111 ? -3.711 -6.345 0.999 1.00 94.81 111 LEU A CA 1
ATOM 874 C C . LEU A 1 111 ? -4.160 -5.397 2.116 1.00 94.81 111 LEU A C 1
ATOM 876 O O . LEU A 1 111 ? -5.354 -5.141 2.293 1.00 94.81 111 LEU A O 1
ATOM 880 N N . VAL A 1 112 ? -3.195 -4.867 2.864 1.00 95.94 112 VAL A N 1
ATOM 881 C CA . VAL A 1 112 ? -3.432 -3.832 3.877 1.00 95.94 112 VAL A CA 1
ATOM 882 C C . VAL A 1 112 ? -2.743 -2.525 3.504 1.00 95.94 112 VAL A C 1
ATOM 884 O O . VAL A 1 112 ? -1.718 -2.525 2.823 1.00 95.94 112 VAL A O 1
ATOM 887 N N . ALA A 1 113 ? -3.297 -1.419 3.990 1.00 96.56 113 ALA A N 1
ATOM 888 C CA . ALA A 1 113 ? -2.622 -0.133 4.058 1.00 96.56 113 ALA A CA 1
ATOM 889 C C . ALA A 1 113 ? -2.293 0.207 5.509 1.00 96.56 113 ALA A C 1
ATOM 891 O O . ALA A 1 113 ? -2.966 -0.246 6.439 1.00 96.56 113 ALA A O 1
ATOM 892 N N . TRP A 1 114 ? -1.268 1.031 5.673 1.00 97.00 114 TRP A N 1
ATOM 893 C CA . TRP A 1 114 ? -0.716 1.465 6.945 1.00 97.00 114 TRP A CA 1
ATOM 894 C C . TRP A 1 114 ? -0.957 2.952 7.153 1.00 97.00 114 TRP A C 1
ATOM 896 O O . TRP A 1 114 ? -0.826 3.723 6.208 1.00 97.00 114 TRP A O 1
ATOM 906 N N . PHE A 1 115 ? -1.285 3.369 8.373 1.00 95.38 115 PHE A N 1
ATOM 907 C CA . PHE A 1 115 ? -1.491 4.777 8.715 1.00 95.38 115 PHE A CA 1
ATOM 908 C C . PHE A 1 115 ? -1.083 5.078 10.167 1.00 95.38 115 PHE A C 1
ATOM 910 O O . PHE A 1 115 ? -1.211 4.201 11.027 1.00 95.38 115 PHE A O 1
ATOM 917 N N . PRO A 1 116 ? -0.610 6.298 10.478 1.00 93.44 116 PRO A N 1
ATOM 918 C CA . PRO A 1 116 ? -0.375 6.716 11.857 1.00 93.44 116 PRO A CA 1
ATOM 919 C C . PRO A 1 116 ? -1.700 6.791 12.633 1.00 93.44 116 PRO A C 1
ATOM 921 O O . PRO A 1 116 ? -2.664 7.339 12.095 1.00 93.44 116 PRO A O 1
ATOM 924 N N . PRO A 1 117 ? -1.776 6.347 13.904 1.00 91.12 117 PRO A N 1
ATOM 925 C CA . PRO A 1 117 ? -3.018 6.379 14.686 1.00 91.12 117 PRO A CA 1
ATOM 926 C C . PRO A 1 117 ? -3.722 7.746 14.732 1.00 91.12 117 PRO A C 1
ATOM 928 O O . PRO A 1 117 ? -4.946 7.810 14.799 1.00 91.12 117 PRO A O 1
ATOM 931 N N . SER A 1 118 ? -2.959 8.842 14.682 1.00 91.94 118 SER A N 1
ATOM 932 C CA . SER A 1 118 ? -3.476 10.216 14.705 1.00 91.94 118 SER A CA 1
ATOM 933 C C . SER A 1 118 ? -4.024 10.717 13.364 1.00 91.94 118 SER A C 1
ATOM 935 O O . SER A 1 118 ? -4.616 11.792 13.331 1.00 91.94 118 SER A O 1
ATOM 937 N N . SER A 1 119 ? -3.794 9.992 12.267 1.00 93.56 119 SER A N 1
ATOM 938 C CA . SER A 1 119 ? -4.054 10.457 10.897 1.00 93.56 119 SER A CA 1
ATOM 939 C C . SER A 1 119 ? -4.537 9.310 9.999 1.00 93.56 119 SER A C 1
ATOM 941 O O . SER A 1 119 ? -3.837 8.901 9.072 1.00 93.56 119 SER A O 1
ATOM 943 N N . PRO A 1 120 ? -5.730 8.746 10.253 1.00 93.81 120 PRO A N 1
ATOM 944 C CA . PRO A 1 120 ? -6.271 7.644 9.457 1.00 93.81 120 PRO A CA 1
ATOM 945 C C . PRO A 1 120 ? -6.467 7.985 7.976 1.00 93.81 120 PRO A C 1
ATOM 947 O O . PRO A 1 120 ? -6.452 7.090 7.140 1.00 93.81 120 PRO A O 1
ATOM 950 N N . GLU A 1 121 ? -6.615 9.257 7.613 1.00 95.06 121 GLU A N 1
ATOM 951 C CA . GLU A 1 121 ? -6.728 9.734 6.231 1.00 95.06 121 GLU A CA 1
ATOM 952 C C . GLU A 1 121 ? -5.432 9.639 5.408 1.00 95.06 121 GLU A C 1
ATOM 954 O O . GLU A 1 121 ? -5.483 9.782 4.189 1.00 95.06 121 GLU A O 1
ATOM 959 N N . SER A 1 122 ? -4.276 9.395 6.034 1.00 94.44 122 SER A N 1
ATOM 960 C CA . SER A 1 122 ? -2.971 9.387 5.357 1.00 94.44 122 SER A CA 1
ATOM 961 C C . SER A 1 122 ? -2.441 7.985 5.041 1.00 94.44 122 SER A C 1
ATOM 963 O O . SER A 1 122 ? -1.233 7.802 4.882 1.00 94.44 122 SER A O 1
ATOM 965 N N . ALA A 1 123 ? -3.326 6.990 4.912 1.00 96.25 123 ALA A N 1
ATOM 966 C CA . ALA A 1 123 ? -2.902 5.608 4.728 1.00 96.25 123 ALA A CA 1
ATOM 967 C C . ALA A 1 123 ? -2.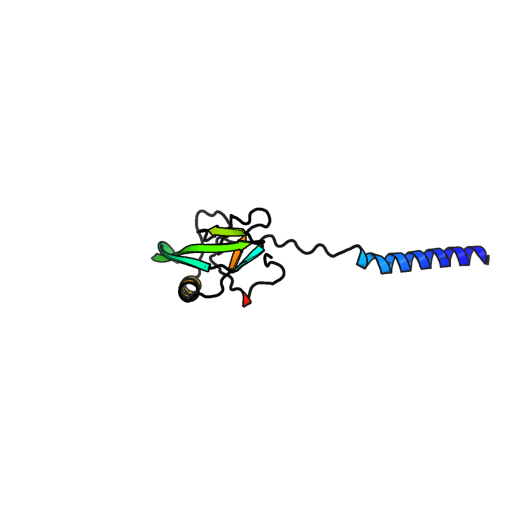094 5.397 3.442 1.00 96.25 123 ALA A C 1
ATOM 969 O O . ALA A 1 123 ? -2.410 5.985 2.406 1.00 96.25 123 ALA A O 1
ATOM 970 N N . CYS A 1 124 ? -1.108 4.504 3.494 1.00 96.50 124 CYS A N 1
ATOM 971 C CA . CYS A 1 124 ? -0.188 4.160 2.410 1.00 96.50 124 CYS A CA 1
ATOM 972 C C . CYS A 1 124 ? -0.048 2.634 2.242 1.00 96.50 124 CYS A C 1
ATOM 974 O O . CYS A 1 124 ? -0.317 1.880 3.174 1.00 96.50 124 CYS A O 1
ATOM 976 N N . ILE A 1 125 ? 0.416 2.163 1.082 1.00 96.06 125 ILE A N 1
ATOM 977 C CA . ILE A 1 125 ? 0.690 0.727 0.860 1.00 96.06 125 ILE A CA 1
ATOM 978 C C . ILE A 1 125 ? 1.995 0.266 1.538 1.00 96.06 125 ILE A C 1
ATOM 980 O O . ILE A 1 125 ? 2.014 -0.787 2.171 1.00 96.06 125 ILE A O 1
ATOM 984 N N . SER A 1 126 ? 3.061 1.061 1.433 1.00 95.19 126 SER A N 1
ATOM 985 C CA . SER A 1 126 ? 4.396 0.784 1.977 1.00 95.19 126 SER A CA 1
ATOM 986 C C . SER A 1 126 ? 4.759 1.815 3.041 1.00 95.19 126 SER A C 1
ATOM 988 O O . SER A 1 126 ? 4.658 3.017 2.797 1.00 95.19 126 SER A O 1
ATOM 990 N N . ILE A 1 127 ? 5.202 1.370 4.218 1.00 92.56 127 ILE A N 1
ATOM 991 C CA . ILE A 1 127 ? 5.594 2.283 5.305 1.00 92.56 127 ILE A CA 1
ATOM 992 C C . ILE A 1 127 ? 6.831 3.096 4.890 1.00 92.56 127 ILE A C 1
ATOM 994 O O . ILE A 1 127 ? 6.812 4.327 4.938 1.00 92.56 127 ILE A O 1
ATOM 998 N N . ASP A 1 128 ? 7.864 2.401 4.420 1.00 91.44 128 ASP A N 1
ATOM 999 C CA . ASP A 1 128 ? 9.158 2.975 4.059 1.00 91.44 128 ASP A CA 1
ATOM 1000 C C . ASP A 1 128 ? 9.317 3.136 2.545 1.00 91.44 128 ASP A C 1
ATOM 1002 O O . ASP A 1 128 ? 8.631 2.482 1.759 1.00 91.44 128 ASP A O 1
ATOM 1006 N N . ALA A 1 129 ? 10.299 3.942 2.134 1.00 89.06 129 ALA A N 1
ATOM 1007 C CA . ALA A 1 129 ? 10.695 4.148 0.738 1.00 89.06 129 ALA A CA 1
ATOM 1008 C C . ALA A 1 129 ? 11.375 2.926 0.078 1.00 89.06 129 ALA A C 1
ATOM 1010 O O . ALA A 1 129 ? 11.843 3.021 -1.057 1.00 89.06 129 ALA A O 1
ATOM 1011 N N . ASP A 1 130 ? 11.463 1.783 0.759 1.00 91.94 130 ASP A N 1
ATOM 1012 C CA . ASP A 1 130 ? 11.704 0.493 0.113 1.00 91.94 130 ASP A CA 1
ATOM 1013 C C . ASP A 1 130 ? 10.349 -0.168 -0.116 1.00 91.94 130 ASP A C 1
ATOM 1015 O O . ASP A 1 130 ? 9.628 -0.446 0.838 1.00 91.94 130 ASP A O 1
ATOM 1019 N N . PHE A 1 131 ? 9.970 -0.342 -1.380 1.00 92.56 131 PHE A N 1
ATOM 1020 C CA . PHE A 1 131 ? 8.657 -0.844 -1.743 1.00 92.56 131 PHE A CA 1
ATOM 1021 C C . PHE A 1 131 ? 8.460 -2.253 -1.195 1.00 92.56 131 PHE A C 1
ATOM 1023 O O . PHE A 1 131 ? 8.989 -3.236 -1.728 1.00 92.56 131 PHE A O 1
ATOM 1030 N N . ASP A 1 132 ? 7.618 -2.332 -0.174 1.00 91.31 132 ASP A N 1
ATOM 1031 C CA . ASP A 1 132 ? 7.068 -3.571 0.333 1.00 91.31 132 ASP A CA 1
ATOM 1032 C C . ASP A 1 132 ? 5.558 -3.441 0.506 1.00 91.31 132 ASP A C 1
ATOM 1034 O O . ASP A 1 132 ? 4.987 -2.349 0.535 1.00 91.31 132 ASP A O 1
ATOM 1038 N N . TYR A 1 133 ? 4.891 -4.581 0.585 1.00 91.38 133 TYR A N 1
ATOM 1039 C CA . TYR A 1 133 ? 3.459 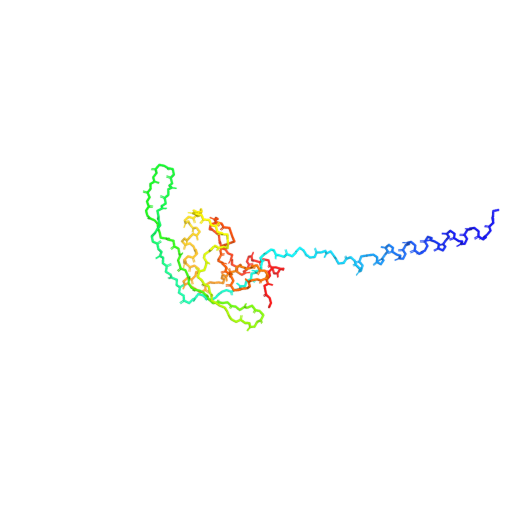-4.632 0.817 1.00 91.38 133 TYR A CA 1
ATOM 1040 C C . TYR A 1 133 ? 3.146 -5.754 1.794 1.00 91.38 133 TYR A C 1
ATOM 1042 O O . TYR A 1 133 ? 3.821 -6.784 1.832 1.00 91.38 133 TYR A O 1
ATOM 1050 N N . SER A 1 134 ? 2.069 -5.574 2.548 1.00 91.19 134 SER A N 1
ATOM 1051 C CA . SER A 1 134 ? 1.623 -6.561 3.523 1.00 91.19 134 SER A CA 1
ATOM 1052 C C . SER A 1 134 ? 0.291 -7.153 3.092 1.00 91.19 134 SER A C 1
ATOM 1054 O O . SER A 1 134 ? -0.605 -6.444 2.627 1.00 91.19 134 SER A O 1
ATOM 1056 N N . VAL A 1 135 ? 0.159 -8.468 3.253 1.00 89.25 135 VAL A N 1
ATOM 1057 C CA . VAL A 1 135 ? -1.122 -9.163 3.108 1.00 89.25 135 VAL A CA 1
ATOM 1058 C C . VAL A 1 135 ? -1.775 -9.317 4.478 1.00 89.25 135 VAL A C 1
ATOM 1060 O O . VAL A 1 135 ? -1.093 -9.386 5.505 1.00 89.25 135 VAL A O 1
ATOM 1063 N N . VAL A 1 136 ? -3.103 -9.386 4.514 1.00 87.06 136 VAL A N 1
ATOM 1064 C CA . VAL A 1 136 ? -3.880 -9.477 5.762 1.00 87.06 136 VAL A CA 1
ATOM 1065 C C . VAL A 1 136 ? -3.424 -10.661 6.621 1.00 87.06 136 VAL A C 1
ATOM 1067 O O . VAL A 1 136 ? -3.291 -10.516 7.837 1.00 87.06 136 VAL A O 1
ATOM 1070 N N . SER A 1 137 ? -3.127 -11.804 5.995 1.00 84.56 137 SER A N 1
ATOM 1071 C CA . SER A 1 137 ? -2.715 -13.042 6.669 1.00 84.56 137 SER A CA 1
ATOM 1072 C C . SER A 1 137 ? -1.331 -12.979 7.323 1.00 84.56 137 SER A C 1
ATOM 1074 O O . SER A 1 137 ? -1.093 -13.695 8.292 1.00 84.56 137 SER A O 1
ATOM 1076 N N . SER A 1 138 ? -0.428 -12.125 6.833 1.00 82.38 138 SER A N 1
ATOM 1077 C CA . SER A 1 138 ? 0.934 -11.971 7.364 1.00 82.38 138 SER A CA 1
ATOM 1078 C C . SER A 1 138 ? 1.089 -10.762 8.286 1.00 82.38 138 SER A C 1
ATOM 1080 O O . SER A 1 138 ? 2.188 -10.490 8.765 1.00 82.38 138 SER A O 1
ATOM 1082 N N . THR A 1 139 ? 0.013 -10.006 8.511 1.00 84.50 139 THR A N 1
ATOM 1083 C CA . THR A 1 139 ? 0.045 -8.775 9.301 1.00 84.50 139 THR A CA 1
ATOM 1084 C C . THR A 1 139 ? -0.386 -9.052 10.737 1.00 84.50 139 THR A C 1
ATOM 1086 O O . THR A 1 139 ? -1.462 -9.608 10.967 1.00 84.50 139 THR A O 1
ATOM 1089 N N . SER A 1 140 ? 0.440 -8.639 11.706 1.00 81.19 140 SER A N 1
ATOM 1090 C CA . SER A 1 140 ? 0.151 -8.804 13.136 1.00 81.19 140 SER A CA 1
ATOM 1091 C C . SER A 1 140 ? -1.216 -8.222 13.501 1.00 81.19 140 SER A C 1
ATOM 1093 O O . SER A 1 140 ? -1.505 -7.058 13.217 1.00 81.19 140 SER A O 1
ATOM 1095 N N . SER A 1 141 ? -2.041 -9.015 14.188 1.00 82.31 141 SER A N 1
ATOM 1096 C CA . SER A 1 141 ? -3.355 -8.578 14.668 1.00 82.31 141 SER A CA 1
ATOM 1097 C C . SER A 1 141 ? -3.267 -7.471 15.718 1.00 82.31 141 SER A C 1
ATOM 1099 O O . SER A 1 141 ? -4.232 -6.739 15.897 1.00 82.31 141 SER A O 1
ATOM 1101 N N . GLN A 1 142 ? -2.121 -7.325 16.392 1.00 83.00 142 GLN A N 1
ATOM 1102 C CA . GLN A 1 142 ? -1.911 -6.302 17.422 1.00 83.00 142 GLN A CA 1
ATOM 1103 C C . GLN A 1 142 ? -1.878 -4.881 16.849 1.00 83.00 142 GLN A C 1
ATOM 1105 O O . GLN A 1 142 ? -2.225 -3.937 17.548 1.00 83.00 142 GLN A O 1
ATOM 1110 N N . CYS A 1 143 ? -1.491 -4.733 15.578 1.00 88.56 143 CYS A N 1
ATOM 1111 C CA . CYS A 1 143 ? -1.448 -3.445 14.889 1.00 88.56 143 CYS A CA 1
ATOM 1112 C C . CYS A 1 143 ? -2.594 -3.292 13.889 1.00 88.56 143 CYS A C 1
ATOM 1114 O O . CYS A 1 143 ? -2.470 -2.535 12.930 1.00 88.56 143 CYS A O 1
ATOM 1116 N N . ARG A 1 144 ? -3.692 -4.034 14.045 1.00 89.31 144 ARG A N 1
ATOM 1117 C CA . ARG A 1 144 ? -4.858 -3.906 13.171 1.00 89.31 144 ARG A CA 1
ATOM 1118 C C . ARG A 1 144 ? -5.797 -2.834 13.711 1.00 89.31 144 ARG A C 1
ATOM 1120 O O . ARG A 1 144 ? -6.090 -2.798 14.901 1.00 89.31 144 ARG A O 1
ATOM 1127 N N . ALA A 1 145 ? -6.260 -1.963 12.827 1.00 87.81 145 ALA A N 1
ATOM 1128 C CA . ALA A 1 145 ? -7.278 -0.980 13.146 1.00 87.81 145 ALA A CA 1
ATOM 1129 C C . ALA A 1 145 ? -8.643 -1.658 13.336 1.00 87.81 145 ALA A C 1
ATOM 1131 O O . ALA A 1 145 ? -8.982 -2.587 12.598 1.00 87.81 145 ALA A O 1
ATOM 1132 N N . HIS A 1 146 ? -9.409 -1.172 14.312 1.00 76.19 146 HIS A N 1
ATOM 1133 C CA . HIS A 1 146 ? -10.768 -1.617 14.620 1.00 76.19 146 HIS A CA 1
ATOM 1134 C C . HIS A 1 146 ? -11.795 -0.536 14.254 1.00 76.19 146 HIS A C 1
ATOM 1136 O O . HIS A 1 146 ? -11.480 0.675 14.370 1.00 76.19 146 HIS A O 1
#

Radius of gyration: 25.78 Å; chains: 1; bounding box: 42×25×91 Å